Protein AF-A0A7S0NX68-F1 (afdb_monomer)

Radius of gyration: 18.61 Å; Cα contacts (8 Å, |Δi|>4): 159; chains: 1; bounding box: 47×44×41 Å

Organism: NCBI:txid127549

Foldseek 3Di:
DDDDQDDDDQDRADEDDDDDDDDPVVVVVPDGHQQDDDPNDRDDDYDYPDLLVVLLVVLVVCVVVVAQEDEDQQCCPPHVVVSQVVCVVVVDPPRSLLSNAPHVPDDDPCRVDQPPPCVVQHNSRDGHRHHYHHVLVVCVVPDDDPDSDPVRSVD

pLDDT: mean 73.59, std 21.72, range [32.69, 94.5]

InterPro domains:
  IPR006133 DNA-directed DNA polymerase, family B, exonuclease domain [PF03104] (44-153)
  IPR012337 Ribonuclease H-like superfamily [SSF53098] (40-154)
  IPR030559 DNA polymerase zeta catalytic subunit [PTHR45812] (42-154)
  IPR036397 Ribonuclease H superfamily [G3DSA:3.30.420.10] (23-155)

Sequence (155 aa):
AGAPVRRESGVLLRTDDGARPWTAAAARRARGILAPSVGGAELMVEAHGSEEALLRALVGVVHRYDADMLVGWDLRRASIGYLIERANALKMEPPLLRQLGRTPTHEGQNERSRDTWGESVATGIHLTGRVLLNLWRCAKSELKLCSYTLENVAA

Nearest PDB structures (foldseek):
  8v6g-assembly1_A  TM=7.615E-01  e=7.573E-04  Xenopus laevis
  8qj7-assembly1_A  TM=6.669E-01  e=5.210E-04  Homo sapiens
  3k5o-assembly1_A  TM=7.419E-01  e=1.247E-03  Escherichia coli K-12
  8g9f-assembly1_A  TM=7.131E-01  e=1.412E-03  Xenopus laevis
  7r3y-assembly1_A  TM=7.869E-01  e=2.494E-01  Saccharomyces cerevisiae

Solvent-accessible surface area (backbone atoms only — not comparable to full-atom values): 9876 Å² total; per-residue (Å²): 136,82,78,85,75,64,85,67,87,89,48,83,46,56,76,75,90,76,98,68,88,88,47,77,71,63,65,70,69,68,77,77,66,84,52,68,58,67,94,84,42,82,48,85,80,82,45,60,98,40,71,67,56,43,55,51,48,51,36,50,52,47,60,72,70,57,57,57,62,51,75,35,62,50,34,47,79,76,36,64,41,39,54,41,56,49,34,56,74,72,64,47,80,75,49,54,60,35,59,65,18,79,51,63,89,49,88,38,68,56,77,77,43,81,49,72,64,39,46,75,80,53,70,48,66,69,41,47,86,37,46,76,44,45,43,49,59,52,46,60,74,74,48,93,65,99,58,84,47,72,69,67,70,73,107

Mean predicted aligned error: 12.04 Å

Structure (mmCIF, N/CA/C/O backbone):
data_AF-A0A7S0NX68-F1
#
_entry.id   AF-A0A7S0NX68-F1
#
loop_
_atom_site.group_PDB
_atom_site.id
_atom_site.type_symbol
_atom_site.label_atom_id
_atom_site.label_alt_id
_atom_site.label_comp_id
_atom_site.label_asym_id
_atom_site.label_entity_id
_atom_site.label_seq_id
_atom_site.pdbx_PDB_ins_code
_atom_site.Cartn_x
_atom_site.Cartn_y
_atom_site.Cartn_z
_atom_site.occupancy
_atom_site.B_iso_or_equiv
_atom_site.auth_seq_id
_atom_site.auth_comp_id
_atom_site.auth_asym_id
_atom_site.auth_atom_id
_atom_site.pdbx_PDB_model_num
ATOM 1 N N . ALA A 1 1 ? -29.898 -22.267 8.632 1.00 33.00 1 ALA A N 1
ATOM 2 C CA . ALA A 1 1 ? -30.794 -21.349 7.907 1.00 33.00 1 ALA A CA 1
ATOM 3 C C . ALA A 1 1 ? -29.939 -20.601 6.892 1.00 33.00 1 ALA A C 1
ATOM 5 O O . ALA A 1 1 ? -29.015 -19.916 7.307 1.00 33.00 1 ALA A O 1
ATOM 6 N N . GLY A 1 2 ? -30.099 -20.904 5.602 1.00 38.47 2 GLY A N 1
ATOM 7 C CA . GLY A 1 2 ? -29.193 -20.459 4.537 1.00 38.47 2 GLY A CA 1
ATOM 8 C C . GLY A 1 2 ? -29.562 -19.079 4.002 1.00 38.47 2 GLY A C 1
ATOM 9 O O . GLY A 1 2 ? -30.743 -18.809 3.794 1.00 38.47 2 GLY A O 1
ATOM 10 N N . ALA A 1 3 ? -28.553 -18.231 3.796 1.00 36.25 3 ALA A N 1
ATOM 11 C CA . ALA A 1 3 ? -28.694 -16.936 3.142 1.00 36.25 3 ALA A CA 1
ATOM 12 C C . ALA A 1 3 ? -29.136 -17.104 1.670 1.00 36.25 3 ALA A C 1
ATOM 14 O O . ALA A 1 3 ? -28.777 -18.102 1.030 1.00 36.25 3 ALA A O 1
ATOM 15 N N . PRO A 1 4 ? -29.938 -16.173 1.124 1.00 37.59 4 PRO A N 1
ATOM 16 C CA . PRO A 1 4 ? -30.490 -16.295 -0.218 1.00 37.59 4 PRO A CA 1
ATOM 17 C C . PRO A 1 4 ? -29.426 -16.021 -1.291 1.00 37.59 4 PRO A C 1
ATOM 19 O O . PRO A 1 4 ? -28.946 -14.904 -1.440 1.00 37.59 4 PRO A O 1
ATOM 22 N N . VAL A 1 5 ? -29.104 -17.038 -2.092 1.00 45.53 5 VAL A N 1
ATOM 23 C CA . VAL A 1 5 ? -28.313 -16.895 -3.325 1.00 45.53 5 VAL A CA 1
ATOM 24 C C . VAL A 1 5 ? -29.241 -16.376 -4.427 1.00 45.53 5 VAL A C 1
ATOM 26 O O . VAL A 1 5 ? -30.105 -17.115 -4.902 1.00 45.53 5 VAL A O 1
ATOM 29 N N . ARG A 1 6 ? -29.095 -15.111 -4.840 1.00 35.81 6 ARG A N 1
ATOM 30 C CA . ARG A 1 6 ? -29.812 -14.566 -6.007 1.00 35.81 6 ARG A CA 1
ATOM 31 C C . ARG A 1 6 ? -29.018 -14.818 -7.289 1.00 35.81 6 ARG A C 1
ATOM 33 O O . ARG A 1 6 ? -27.818 -14.571 -7.345 1.00 35.81 6 ARG A O 1
ATOM 40 N N . ARG A 1 7 ? -29.707 -15.321 -8.318 1.00 33.41 7 ARG A N 1
ATOM 41 C CA . ARG A 1 7 ? -29.166 -15.558 -9.661 1.00 33.41 7 ARG A CA 1
ATOM 42 C C . ARG A 1 7 ? -29.599 -14.433 -10.590 1.00 33.41 7 ARG A C 1
ATOM 44 O O . ARG A 1 7 ? -30.748 -14.423 -11.013 1.00 33.41 7 ARG A O 1
ATOM 51 N N . GLU A 1 8 ? -28.678 -13.561 -10.969 1.00 32.91 8 GLU A N 1
ATOM 52 C CA . GLU A 1 8 ? -28.840 -12.700 -12.140 1.00 32.91 8 GLU A CA 1
ATOM 53 C C . GLU A 1 8 ? -27.550 -12.816 -12.968 1.00 32.91 8 GLU A C 1
ATOM 55 O O . GLU A 1 8 ? -26.453 -12.604 -12.461 1.00 32.91 8 GLU A O 1
ATOM 60 N N . SER A 1 9 ? -27.667 -13.213 -14.241 1.00 36.22 9 SER A N 1
ATOM 61 C CA . SER A 1 9 ? -26.571 -13.172 -15.235 1.00 36.22 9 SER A CA 1
ATOM 62 C C . SE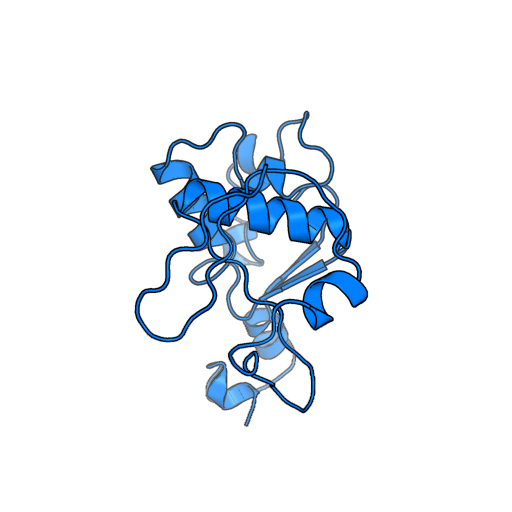R A 1 9 ? -25.335 -14.063 -14.976 1.00 36.22 9 SER A C 1
ATOM 64 O O . SER A 1 9 ? -24.202 -13.610 -15.067 1.00 36.22 9 SER A O 1
ATOM 66 N N . GLY A 1 10 ? -25.519 -15.365 -14.713 1.00 32.69 10 GLY A N 1
ATOM 67 C CA . GLY A 1 10 ? -24.425 -16.350 -14.846 1.00 32.69 10 GLY A CA 1
ATOM 68 C C . GLY A 1 10 ? -23.225 -16.165 -13.903 1.00 32.69 10 GLY A C 1
ATOM 69 O O . GLY A 1 10 ? -22.153 -16.697 -14.163 1.00 32.69 10 GLY A O 1
ATOM 70 N N . VAL A 1 11 ? -23.378 -15.437 -12.799 1.00 35.53 11 VAL A N 1
ATOM 71 C CA . VAL A 1 11 ? -22.339 -15.299 -11.774 1.00 35.53 11 VAL A CA 1
ATOM 72 C C . VAL A 1 11 ? -22.927 -15.738 -10.436 1.00 35.53 11 VAL A C 1
ATOM 74 O O . VAL A 1 11 ? -23.981 -15.258 -10.020 1.00 35.53 11 VAL A O 1
ATOM 77 N N . LEU A 1 12 ? -22.271 -16.692 -9.766 1.00 34.78 12 LEU A N 1
ATOM 78 C CA . LEU A 1 12 ? -22.611 -17.083 -8.397 1.00 34.78 12 LEU A CA 1
ATOM 79 C C . LEU A 1 12 ? -22.071 -16.014 -7.441 1.00 34.78 12 LEU A C 1
ATOM 81 O O . LEU A 1 12 ? -20.938 -16.094 -6.978 1.00 34.78 12 LEU A O 1
ATOM 85 N N . LEU A 1 13 ? -22.883 -14.996 -7.167 1.00 37.56 13 LEU A N 1
ATOM 86 C CA . LEU A 1 13 ? -22.583 -13.972 -6.172 1.00 37.56 13 LEU A CA 1
ATOM 87 C C . LEU A 1 13 ? -22.955 -14.528 -4.794 1.00 37.56 13 LEU A C 1
ATOM 89 O O . LEU A 1 13 ? -24.129 -14.784 -4.514 1.00 37.56 13 LEU A O 1
ATOM 93 N N . ARG A 1 14 ? -21.961 -14.760 -3.933 1.00 40.97 14 ARG A N 1
ATOM 94 C CA . ARG A 1 14 ? -22.211 -15.092 -2.529 1.00 40.97 14 ARG A CA 1
ATOM 95 C C . ARG A 1 14 ? -22.172 -13.804 -1.714 1.00 40.97 14 ARG A C 1
ATOM 97 O O . ARG A 1 14 ? -21.102 -13.260 -1.486 1.00 40.97 14 ARG A O 1
ATOM 104 N N . THR A 1 15 ? -23.344 -13.339 -1.299 1.00 43.53 15 THR A N 1
ATOM 105 C CA . THR A 1 15 ? -23.522 -12.209 -0.384 1.00 43.53 15 THR A CA 1
ATOM 106 C C . THR A 1 15 ? -23.525 -12.734 1.052 1.00 43.53 15 THR A C 1
ATOM 108 O O . THR A 1 15 ? -24.579 -13.149 1.520 1.00 43.53 15 THR A O 1
ATOM 111 N N . ASP A 1 16 ? -22.386 -12.769 1.746 1.00 48.34 16 ASP A N 1
ATOM 112 C CA . ASP A 1 16 ? -22.367 -13.091 3.182 1.00 48.34 16 ASP A CA 1
ATOM 113 C C . ASP A 1 16 ? -21.472 -12.116 3.962 1.00 48.34 16 ASP A C 1
ATOM 115 O O . ASP A 1 16 ? -20.265 -12.043 3.741 1.00 48.34 16 ASP A O 1
ATOM 119 N N . ASP A 1 17 ? -22.075 -11.439 4.941 1.00 42.81 17 ASP A N 1
ATOM 120 C CA . ASP A 1 17 ? -21.394 -10.848 6.091 1.00 42.81 17 ASP A CA 1
ATOM 121 C C . ASP A 1 17 ? -20.957 -11.973 7.055 1.00 42.81 17 ASP A C 1
ATOM 123 O O . ASP A 1 17 ? -21.788 -12.744 7.539 1.00 42.81 17 ASP A O 1
ATOM 127 N N . GLY A 1 18 ? -19.661 -12.064 7.384 1.00 36.00 18 GLY A N 1
ATOM 128 C CA . GLY A 1 18 ? -19.195 -12.767 8.591 1.00 36.00 18 GLY A CA 1
ATOM 129 C C . GLY A 1 18 ? -18.246 -13.966 8.413 1.00 36.00 18 GLY A C 1
ATOM 130 O O . GLY A 1 18 ? -18.651 -15.105 8.191 1.00 36.00 18 GLY A O 1
ATOM 131 N N . ALA A 1 19 ? -16.961 -13.703 8.672 1.00 37.00 19 ALA A N 1
ATOM 132 C CA . ALA A 1 19 ? -16.064 -14.477 9.544 1.00 37.00 19 ALA A CA 1
ATOM 133 C C . ALA A 1 19 ? -16.099 -16.028 9.510 1.00 37.00 19 ALA A C 1
ATOM 135 O O . ALA A 1 19 ? -16.148 -16.671 10.561 1.00 37.00 19 ALA A O 1
ATOM 136 N N . ARG A 1 20 ? -15.967 -16.671 8.340 1.00 40.16 20 ARG A N 1
ATOM 137 C CA . ARG A 1 20 ? -15.533 -18.085 8.272 1.00 40.16 20 ARG A CA 1
ATOM 138 C C . ARG A 1 20 ? -14.219 -18.229 7.504 1.00 40.16 20 ARG A C 1
ATOM 140 O O . ARG A 1 20 ? -14.084 -17.640 6.432 1.00 40.16 20 ARG A O 1
ATOM 147 N N . PRO A 1 21 ? -13.253 -19.032 7.991 1.00 37.47 21 PRO A N 1
ATOM 148 C CA . PRO A 1 21 ? -12.055 -19.323 7.224 1.00 37.47 21 PRO A CA 1
ATOM 149 C C . PRO A 1 21 ? -12.426 -20.129 5.975 1.00 37.47 21 PRO A C 1
ATOM 151 O O . PRO A 1 21 ? -13.053 -21.187 6.034 1.00 37.47 21 PRO A O 1
ATOM 154 N N . TRP A 1 22 ? -12.019 -19.602 4.827 1.00 50.00 22 TRP A N 1
ATOM 155 C CA . TRP A 1 22 ? -12.100 -20.250 3.530 1.00 50.00 22 TRP A CA 1
ATOM 156 C C . TRP A 1 22 ? -11.268 -21.532 3.558 1.00 50.00 22 TRP A C 1
ATOM 158 O O . TRP A 1 22 ? -10.041 -21.479 3.581 1.00 50.00 22 TRP A O 1
ATOM 168 N N . THR A 1 23 ? -11.936 -22.679 3.600 1.00 43.97 23 THR A N 1
ATOM 169 C CA . THR A 1 23 ? -11.322 -23.980 3.342 1.00 43.97 23 THR A CA 1
ATOM 170 C C . THR A 1 23 ? -11.523 -24.311 1.868 1.00 43.97 23 THR A C 1
ATOM 172 O O . THR A 1 23 ? -12.621 -24.135 1.337 1.00 43.97 23 THR A O 1
ATOM 175 N N . ALA A 1 24 ? -10.490 -24.836 1.202 1.00 39.41 24 ALA A N 1
ATOM 176 C CA . ALA A 1 24 ? -10.551 -25.276 -0.199 1.00 39.41 24 ALA A CA 1
ATOM 177 C C . ALA A 1 24 ? -11.722 -26.250 -0.479 1.00 39.41 24 ALA A C 1
ATOM 179 O O . ALA A 1 24 ? -12.235 -26.341 -1.592 1.00 39.41 24 ALA A O 1
ATOM 180 N N . ALA A 1 25 ? -12.201 -26.950 0.555 1.00 39.41 25 ALA A N 1
ATOM 181 C CA . ALA A 1 25 ? -13.368 -27.825 0.498 1.00 39.41 25 ALA A CA 1
ATOM 182 C C . ALA A 1 25 ? -14.711 -27.084 0.317 1.00 39.41 25 ALA A C 1
ATOM 184 O O . ALA A 1 25 ? -15.613 -27.622 -0.323 1.00 39.41 25 ALA A O 1
ATOM 185 N N . ALA A 1 26 ? -14.860 -25.862 0.844 1.00 42.38 26 ALA A N 1
ATOM 186 C CA . ALA A 1 26 ? -16.082 -25.069 0.690 1.00 42.38 26 ALA A CA 1
ATOM 187 C C . ALA A 1 26 ? -16.227 -24.510 -0.737 1.00 42.38 26 ALA A C 1
ATOM 189 O O . ALA A 1 26 ? -17.334 -24.488 -1.273 1.00 42.38 26 ALA A O 1
ATOM 190 N N . ALA A 1 27 ? -15.106 -24.147 -1.373 1.00 43.59 27 ALA A N 1
ATOM 191 C CA . ALA A 1 27 ? -15.061 -23.691 -2.764 1.00 43.59 27 ALA A CA 1
ATOM 192 C C . ALA A 1 27 ? -15.505 -24.789 -3.750 1.00 43.59 27 ALA A C 1
ATOM 194 O O . ALA A 1 27 ? -16.290 -24.534 -4.658 1.00 43.59 27 ALA A O 1
ATOM 195 N N . ARG A 1 28 ? -15.121 -26.051 -3.500 1.00 43.12 28 ARG A N 1
ATOM 196 C CA . ARG A 1 28 ? -15.487 -27.206 -4.348 1.00 43.12 28 ARG A CA 1
ATOM 197 C C . ARG A 1 28 ? -16.990 -27.504 -4.422 1.00 43.12 28 ARG A C 1
ATOM 199 O O . ARG A 1 28 ? -17.423 -28.205 -5.338 1.00 43.12 28 ARG A O 1
ATOM 206 N N . ARG A 1 29 ? -17.790 -27.033 -3.457 1.00 39.16 29 ARG A N 1
ATOM 207 C CA . ARG A 1 29 ? -19.219 -27.386 -3.344 1.00 39.16 29 ARG A CA 1
ATOM 208 C C . ARG A 1 29 ? -20.153 -26.399 -4.048 1.00 39.16 29 ARG A C 1
ATOM 210 O O . ARG A 1 29 ? -21.291 -26.760 -4.333 1.00 39.16 29 ARG A O 1
ATOM 217 N N . ALA A 1 30 ? -19.675 -25.205 -4.392 1.00 42.62 30 ALA A N 1
ATOM 218 C CA . ALA A 1 30 ? -20.424 -24.217 -5.164 1.00 42.62 30 ALA A CA 1
ATOM 219 C C . ALA A 1 30 ? -20.222 -24.449 -6.674 1.00 42.62 30 ALA A C 1
ATOM 221 O O . ALA A 1 30 ? -19.667 -23.620 -7.386 1.00 42.62 30 ALA A O 1
ATOM 222 N N . ARG A 1 31 ? -20.626 -25.623 -7.177 1.00 37.31 31 ARG A N 1
ATOM 223 C CA . ARG A 1 31 ? -20.594 -25.892 -8.620 1.00 37.31 31 ARG A CA 1
ATOM 224 C C . ARG A 1 31 ? -21.651 -25.058 -9.331 1.00 37.31 31 ARG A C 1
ATOM 226 O O . ARG A 1 31 ? -22.841 -25.203 -9.060 1.00 37.31 31 ARG A O 1
ATOM 233 N N . GLY A 1 32 ? -21.202 -24.279 -10.306 1.00 33.59 32 GLY A N 1
ATOM 234 C CA . GLY A 1 32 ? -22.076 -23.706 -11.320 1.00 33.59 32 GLY A CA 1
ATOM 235 C C . GLY A 1 32 ? -21.544 -22.442 -11.973 1.00 33.59 32 GLY A C 1
ATOM 236 O O . GLY A 1 32 ? -22.322 -21.508 -12.089 1.00 33.59 32 GLY A O 1
ATOM 237 N N . ILE A 1 33 ? -20.252 -22.413 -12.320 1.00 38.97 33 ILE A N 1
ATOM 238 C CA . ILE A 1 33 ? -19.581 -21.706 -13.433 1.00 38.97 33 ILE A CA 1
ATOM 239 C C . ILE A 1 33 ? -18.093 -21.666 -13.072 1.00 38.97 33 ILE A C 1
ATOM 241 O O . ILE A 1 33 ? -17.751 -21.429 -11.915 1.00 38.97 33 ILE A O 1
ATOM 245 N N . LEU A 1 34 ? -17.226 -22.024 -14.025 1.00 41.16 34 LEU A N 1
ATOM 246 C CA . LEU A 1 34 ? -15.777 -21.968 -13.844 1.00 41.16 34 LEU A CA 1
ATOM 247 C C . LEU A 1 34 ? -15.418 -20.585 -13.305 1.00 41.16 34 LEU A C 1
ATOM 249 O O . LEU A 1 34 ? -15.722 -19.579 -13.946 1.00 41.16 34 LEU A O 1
ATOM 253 N N . ALA A 1 35 ? -14.775 -20.536 -12.141 1.00 50.06 35 ALA A N 1
ATOM 254 C CA . ALA A 1 35 ? -14.071 -19.327 -11.777 1.00 50.06 35 ALA A CA 1
ATOM 255 C C . ALA A 1 35 ? -13.088 -18.999 -12.912 1.00 50.06 35 ALA A C 1
ATOM 257 O O . ALA A 1 35 ? -12.476 -19.929 -13.453 1.00 50.06 35 ALA A O 1
ATOM 258 N N . PRO A 1 36 ? -12.946 -17.725 -13.313 1.00 49.62 36 PRO A N 1
ATOM 259 C CA . PRO A 1 36 ? -11.950 -17.365 -14.309 1.00 49.62 36 PRO A CA 1
ATOM 260 C C . PRO A 1 36 ? -10.596 -17.913 -13.846 1.00 49.62 36 PRO A C 1
ATOM 262 O O . PRO A 1 36 ? -10.223 -17.737 -12.693 1.00 49.62 36 PRO A O 1
ATOM 265 N N . SER A 1 37 ? -9.892 -18.653 -14.698 1.00 49.94 37 SER A N 1
ATOM 266 C CA . SER A 1 37 ? -8.564 -19.171 -14.377 1.00 49.94 37 SER A CA 1
ATOM 267 C C . SER A 1 37 ? -7.525 -18.363 -15.135 1.00 49.94 37 SER A C 1
ATOM 269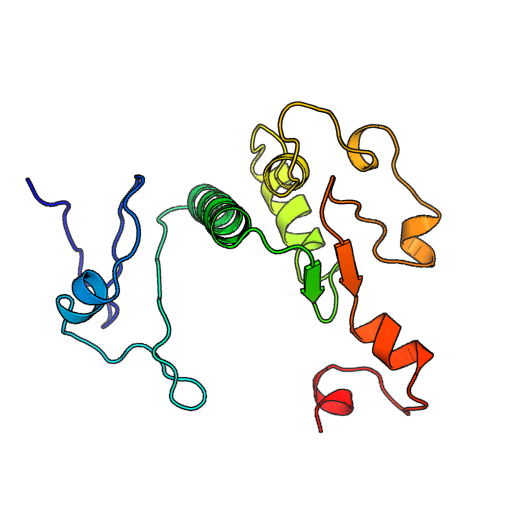 O O . SER A 1 37 ? -7.544 -18.348 -16.366 1.00 49.94 37 SER A O 1
ATOM 271 N N . VAL A 1 38 ? -6.605 -17.715 -14.426 1.00 54.41 38 VAL A N 1
ATOM 272 C CA . VAL A 1 38 ? -5.423 -17.086 -15.032 1.00 54.41 38 VAL A CA 1
ATOM 273 C C . VAL A 1 38 ? -4.251 -18.035 -14.805 1.00 54.41 38 VAL A C 1
ATOM 275 O O . VAL A 1 38 ? -3.947 -18.378 -13.666 1.00 54.41 38 VAL A O 1
ATOM 278 N N . GLY A 1 39 ? -3.635 -18.531 -15.882 1.00 54.72 39 GLY A N 1
ATOM 279 C CA . GLY A 1 39 ? -2.448 -19.393 -15.792 1.00 54.72 39 GLY A CA 1
ATOM 280 C C . GLY A 1 39 ? -2.646 -20.733 -15.062 1.00 54.72 39 GLY A C 1
ATOM 281 O O . GLY A 1 39 ? -1.684 -21.272 -14.529 1.00 54.72 39 GLY A O 1
ATOM 282 N N . GLY A 1 40 ? -3.872 -21.269 -15.006 1.00 56.72 40 GLY A N 1
ATOM 283 C CA . GLY A 1 40 ? -4.171 -22.554 -14.351 1.00 56.72 40 GLY A CA 1
ATOM 284 C C . GLY A 1 40 ? -4.496 -22.477 -12.853 1.00 56.72 40 GLY A C 1
ATOM 285 O O . GLY A 1 40 ? -4.779 -23.508 -12.247 1.00 56.72 40 GLY A O 1
ATOM 286 N N . ALA A 1 41 ? -4.515 -21.281 -12.258 1.00 56.75 41 ALA A N 1
ATOM 287 C CA . ALA A 1 41 ? -5.004 -21.081 -10.895 1.00 56.75 41 ALA A CA 1
ATOM 288 C C . ALA A 1 41 ? -6.527 -20.857 -10.883 1.00 56.75 41 ALA A C 1
ATOM 290 O O . ALA A 1 41 ? -7.035 -20.019 -11.630 1.00 56.75 41 ALA A O 1
ATOM 291 N N . GLU A 1 42 ? -7.257 -21.578 -10.026 1.00 65.75 42 GLU A N 1
ATOM 292 C CA . GLU A 1 42 ? -8.659 -21.262 -9.719 1.00 65.75 42 GLU A CA 1
ATOM 293 C C . GLU A 1 42 ? -8.716 -19.909 -8.992 1.00 65.75 42 GLU A C 1
ATOM 295 O O . GLU A 1 42 ? -8.163 -19.768 -7.899 1.00 65.75 42 GLU A O 1
ATOM 300 N N . LEU A 1 43 ? -9.370 -18.903 -9.584 1.00 71.06 43 LEU A N 1
ATOM 301 C CA . LEU A 1 43 ? -9.592 -17.629 -8.901 1.00 71.06 43 LEU A CA 1
ATOM 302 C C . LEU A 1 43 ? -10.768 -17.735 -7.931 1.00 71.06 43 LEU A C 1
ATOM 304 O O . LEU A 1 43 ? -11.768 -18.402 -8.180 1.00 71.06 43 LEU A O 1
ATOM 308 N N . MET A 1 44 ? -10.674 -17.029 -6.814 1.00 69.81 44 MET A N 1
ATOM 309 C CA . MET A 1 44 ? -11.793 -16.872 -5.895 1.00 69.81 44 MET A CA 1
ATOM 310 C C . MET A 1 44 ? -12.449 -15.521 -6.153 1.00 69.81 44 MET A C 1
ATOM 312 O O . MET A 1 44 ? -11.771 -14.497 -6.148 1.00 69.81 44 MET A O 1
ATOM 316 N N . VAL A 1 45 ? -13.761 -15.529 -6.386 1.00 81.50 45 VAL A N 1
ATOM 317 C CA . VAL A 1 45 ? -14.551 -14.317 -6.621 1.00 81.50 45 VAL A CA 1
ATOM 318 C C . VAL A 1 45 ? -15.533 -14.147 -5.468 1.00 81.50 45 VAL A C 1
ATOM 320 O O . VAL A 1 45 ? -16.340 -15.036 -5.197 1.00 81.50 45 VAL A O 1
ATOM 323 N N . GLU A 1 46 ? -15.453 -13.004 -4.794 1.00 80.69 46 GLU A N 1
ATOM 324 C CA . GLU A 1 46 ? -16.368 -12.588 -3.732 1.00 80.69 46 GLU A CA 1
ATOM 325 C C . GLU A 1 46 ? -17.076 -11.304 -4.168 1.00 80.69 46 GLU A C 1
ATOM 327 O O . GLU A 1 46 ? -16.461 -10.420 -4.767 1.00 80.69 46 GLU A O 1
ATOM 332 N N . ALA A 1 47 ? -18.381 -11.223 -3.917 1.00 86.75 47 ALA A N 1
ATOM 333 C CA . ALA A 1 47 ? -19.203 -10.097 -4.329 1.00 86.75 47 ALA A CA 1
ATOM 334 C C . ALA A 1 47 ? -19.861 -9.449 -3.117 1.00 86.75 47 ALA A C 1
ATOM 336 O O . ALA A 1 47 ? -20.442 -10.129 -2.273 1.00 86.75 47 ALA A O 1
ATOM 337 N N . HIS A 1 48 ? -19.816 -8.121 -3.074 1.00 87.69 48 HIS A N 1
ATOM 338 C CA . HIS A 1 48 ? -20.334 -7.330 -1.966 1.00 87.69 48 HIS A CA 1
ATOM 339 C C . HIS A 1 48 ? -21.403 -6.357 -2.462 1.00 87.69 48 HIS A C 1
ATOM 341 O O . HIS A 1 48 ? -21.301 -5.816 -3.561 1.00 87.69 48 HIS A O 1
ATOM 347 N N . GLY A 1 49 ? -22.434 -6.134 -1.644 1.00 86.75 49 GLY A N 1
ATOM 348 C CA . GLY A 1 49 ? -23.561 -5.259 -1.987 1.00 86.75 49 GLY A CA 1
ATOM 349 C C . GLY A 1 49 ? -23.267 -3.759 -1.875 1.00 86.75 49 GLY A C 1
ATOM 350 O O . GLY A 1 49 ? -24.100 -2.951 -2.274 1.00 86.75 49 GLY A O 1
ATOM 351 N N . SER A 1 50 ? -22.109 -3.372 -1.332 1.00 92.62 50 SER A N 1
ATOM 352 C CA . SER A 1 50 ? -21.686 -1.976 -1.204 1.00 92.62 50 SER A CA 1
ATOM 353 C C . SER A 1 50 ? -20.171 -1.830 -1.354 1.00 92.62 50 SER A C 1
ATOM 355 O O . SER A 1 50 ? -19.408 -2.758 -1.070 1.00 92.62 50 SER A O 1
ATOM 357 N N . GLU A 1 51 ? -19.731 -0.642 -1.778 1.00 94.12 51 GLU A N 1
ATOM 358 C CA . GLU A 1 51 ? -18.306 -0.294 -1.875 1.00 94.12 51 GLU A CA 1
ATOM 359 C C . GLU A 1 51 ? -17.630 -0.344 -0.495 1.00 94.12 51 GLU A C 1
ATOM 361 O O . GLU A 1 51 ? -16.520 -0.850 -0.366 1.00 94.12 51 GLU A O 1
ATOM 366 N N . GLU A 1 52 ? -18.325 0.077 0.566 1.00 93.25 52 GLU A N 1
ATOM 367 C CA . GLU A 1 52 ? -17.812 -0.026 1.935 1.00 93.25 52 GLU A CA 1
ATOM 368 C C . GLU A 1 52 ? -17.548 -1.483 2.345 1.00 93.25 52 GLU A C 1
ATOM 370 O O . GLU A 1 52 ? -16.479 -1.789 2.878 1.00 93.25 52 GLU A O 1
ATOM 375 N N . ALA A 1 53 ? -18.490 -2.395 2.077 1.00 89.38 53 ALA A N 1
ATOM 376 C CA . ALA A 1 53 ? -18.321 -3.813 2.387 1.00 89.38 53 ALA A CA 1
ATOM 377 C C . ALA A 1 53 ? -17.150 -4.421 1.598 1.00 89.38 53 ALA A C 1
ATOM 379 O O . ALA A 1 53 ? -16.357 -5.170 2.166 1.00 89.38 53 ALA A O 1
ATOM 380 N N . LEU A 1 54 ? -16.985 -4.029 0.330 1.00 92.69 54 LEU A N 1
ATOM 381 C CA . LEU A 1 54 ? -15.844 -4.425 -0.497 1.00 92.69 54 LEU A CA 1
ATOM 382 C C . LEU A 1 54 ? -14.508 -3.934 0.085 1.00 92.69 54 LEU A C 1
ATOM 384 O O . LEU A 1 54 ? -13.550 -4.700 0.177 1.00 92.69 54 LEU A O 1
ATOM 388 N N . LEU A 1 55 ? -14.430 -2.671 0.511 1.00 94.19 55 LEU A N 1
ATOM 389 C CA . LEU A 1 55 ? -13.216 -2.102 1.104 1.00 94.19 55 LEU A CA 1
ATOM 390 C C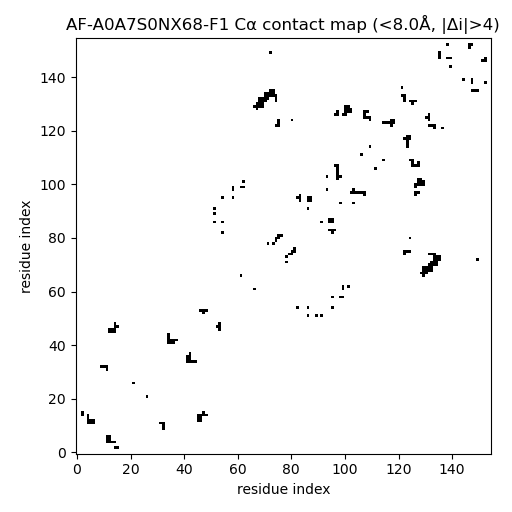 . LEU A 1 55 ? -12.869 -2.765 2.447 1.00 94.19 55 LEU A C 1
ATOM 392 O O . LEU A 1 55 ? -11.698 -3.035 2.719 1.00 94.19 55 LEU A O 1
ATOM 396 N N . ARG A 1 56 ? -13.872 -3.097 3.270 1.00 92.94 56 ARG A N 1
ATOM 397 C CA . ARG A 1 56 ? -13.674 -3.872 4.508 1.00 92.94 56 ARG A CA 1
ATOM 398 C C . ARG A 1 56 ? -13.226 -5.308 4.217 1.00 92.94 56 ARG A C 1
ATOM 400 O O . ARG A 1 56 ? -12.365 -5.830 4.925 1.00 92.94 56 ARG A O 1
ATOM 407 N N . ALA A 1 57 ? -13.749 -5.936 3.166 1.00 90.19 57 ALA A N 1
ATOM 408 C CA . ALA A 1 57 ? -13.308 -7.261 2.738 1.00 90.19 57 ALA A CA 1
ATOM 409 C C . ALA A 1 57 ? -11.849 -7.250 2.260 1.00 90.19 57 ALA A C 1
ATOM 411 O O . ALA A 1 57 ? -11.070 -8.115 2.664 1.00 90.19 57 ALA A O 1
ATOM 412 N N . LEU A 1 58 ? -11.437 -6.226 1.503 1.00 92.44 58 LEU A N 1
ATOM 413 C CA . LEU A 1 58 ? -10.038 -6.023 1.113 1.00 92.44 58 LEU A CA 1
ATOM 414 C C . LEU A 1 58 ? -9.112 -5.947 2.337 1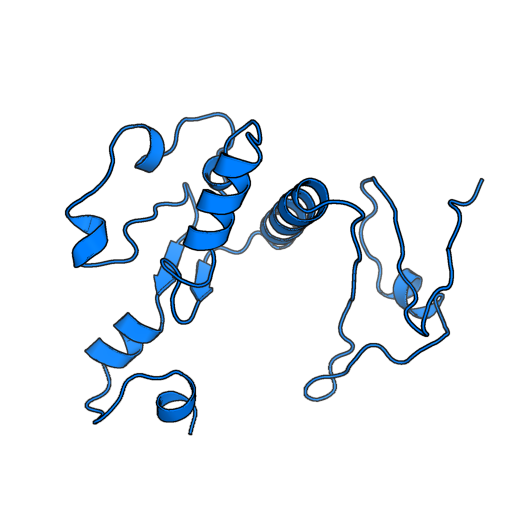.00 92.44 58 LEU A C 1
ATOM 416 O O . LEU A 1 58 ? -8.088 -6.631 2.378 1.00 92.44 58 LEU A O 1
ATOM 420 N N . VAL A 1 59 ? -9.483 -5.158 3.350 1.00 92.81 59 VAL A N 1
ATOM 421 C CA . VAL A 1 59 ? -8.760 -5.098 4.633 1.00 92.81 59 VAL A CA 1
ATOM 422 C C . VAL A 1 59 ? -8.664 -6.488 5.267 1.00 92.81 59 VAL A C 1
ATOM 424 O O . VAL A 1 59 ? -7.586 -6.902 5.698 1.00 92.81 59 VAL A O 1
ATOM 427 N N . GLY A 1 60 ? -9.772 -7.233 5.281 1.00 90.94 60 GLY A N 1
ATOM 428 C CA . GLY A 1 60 ? -9.818 -8.603 5.786 1.00 90.94 60 GLY A CA 1
ATOM 429 C C . GLY A 1 60 ? -8.844 -9.536 5.065 1.00 90.94 60 GLY A C 1
ATOM 430 O O . GLY A 1 60 ? -8.152 -10.314 5.718 1.00 90.94 60 GLY A O 1
ATOM 431 N N . VAL A 1 61 ? -8.728 -9.428 3.741 1.00 89.69 61 VAL A N 1
ATOM 432 C CA . VAL A 1 61 ? -7.771 -10.206 2.941 1.00 89.69 61 VAL A CA 1
ATOM 433 C C . VAL A 1 61 ? -6.330 -9.856 3.315 1.00 89.69 61 VAL A C 1
ATOM 435 O O . VAL A 1 61 ? -5.542 -10.762 3.589 1.00 89.69 61 VAL A O 1
ATOM 438 N N . VAL A 1 62 ? -5.988 -8.566 3.385 1.00 91.94 62 VAL A N 1
ATOM 439 C CA . VAL A 1 62 ? -4.625 -8.112 3.717 1.00 91.94 62 VAL A CA 1
ATOM 440 C C . VAL A 1 62 ? -4.189 -8.600 5.099 1.00 91.94 62 VAL A C 1
ATOM 442 O O . VAL A 1 62 ? -3.073 -9.096 5.246 1.00 91.94 62 VAL A O 1
ATOM 445 N N . HIS A 1 63 ? -5.066 -8.519 6.103 1.00 90.00 63 HIS A N 1
ATOM 446 C CA . HIS A 1 63 ? -4.767 -9.010 7.454 1.00 90.00 63 HIS A CA 1
ATOM 447 C C . HIS A 1 63 ? -4.674 -10.519 7.532 1.00 90.00 63 HIS A C 1
ATOM 449 O O . HIS A 1 63 ? -3.832 -11.052 8.246 1.00 90.00 63 HIS A O 1
ATOM 455 N N . ARG A 1 64 ? -5.527 -11.217 6.789 1.00 87.62 64 ARG A N 1
ATOM 456 C CA . ARG A 1 64 ? -5.566 -12.673 6.807 1.00 87.62 64 ARG A CA 1
ATOM 457 C C . ARG A 1 64 ? -4.287 -13.308 6.277 1.00 87.62 64 ARG A C 1
ATOM 459 O O . ARG A 1 64 ? -3.861 -14.322 6.818 1.00 87.62 64 ARG A O 1
ATOM 466 N N . TYR A 1 65 ? -3.721 -12.742 5.215 1.00 88.62 65 TYR A N 1
ATOM 467 C CA . TYR A 1 65 ? -2.444 -13.191 4.656 1.00 88.62 65 TYR A CA 1
ATOM 468 C C . TYR A 1 65 ? -1.235 -12.510 5.302 1.00 88.62 65 TYR A C 1
ATOM 470 O O . TYR A 1 65 ? -0.107 -12.873 4.995 1.00 88.62 65 TYR A O 1
ATOM 478 N N . ASP A 1 66 ? -1.481 -11.521 6.161 1.00 91.56 66 ASP A N 1
ATOM 479 C CA . ASP A 1 66 ? -0.489 -10.654 6.787 1.00 91.56 66 ASP A CA 1
ATOM 480 C C . ASP A 1 66 ? 0.620 -10.168 5.836 1.00 91.56 66 ASP A C 1
ATOM 482 O O . ASP A 1 66 ? 1.807 -10.245 6.137 1.00 91.56 66 ASP A O 1
ATOM 486 N N . ALA A 1 67 ? 0.232 -9.636 4.676 1.00 91.00 67 ALA A N 1
ATOM 487 C CA . ALA A 1 67 ? 1.187 -9.208 3.655 1.00 91.00 67 ALA A CA 1
ATOM 488 C C . ALA A 1 67 ? 2.160 -8.129 4.179 1.00 91.00 67 ALA A C 1
ATOM 490 O O . ALA A 1 67 ? 1.745 -7.005 4.480 1.00 91.00 67 ALA A O 1
ATOM 491 N N . ASP A 1 68 ? 3.458 -8.438 4.253 1.00 91.75 68 ASP A N 1
ATOM 492 C CA . ASP A 1 68 ? 4.486 -7.473 4.679 1.00 91.75 68 ASP A CA 1
ATOM 493 C C . ASP A 1 68 ? 4.639 -6.310 3.688 1.00 91.75 68 ASP A C 1
ATOM 495 O O . ASP A 1 68 ? 4.917 -5.172 4.079 1.00 91.75 68 ASP A O 1
ATOM 499 N N . MET A 1 69 ? 4.433 -6.589 2.399 1.00 91.69 69 MET A N 1
ATOM 500 C CA . MET A 1 69 ? 4.569 -5.629 1.308 1.00 91.69 69 MET A CA 1
ATOM 501 C C . MET A 1 69 ? 3.290 -5.566 0.475 1.00 91.69 69 MET A C 1
ATOM 503 O O . MET A 1 69 ? 2.772 -6.599 0.052 1.00 91.69 69 MET A O 1
ATOM 507 N N . LEU A 1 70 ? 2.820 -4.354 0.170 1.00 91.06 70 LEU A N 1
ATOM 508 C CA . LEU A 1 70 ? 1.831 -4.134 -0.885 1.00 91.06 70 LEU A CA 1
ATOM 509 C C . LEU A 1 70 ? 2.519 -3.468 -2.071 1.00 91.06 70 LEU A C 1
ATOM 511 O O . LEU A 1 70 ? 3.129 -2.401 -1.952 1.00 91.06 70 LEU A O 1
ATOM 515 N N . VAL A 1 71 ? 2.402 -4.115 -3.222 1.00 92.81 71 VAL A N 1
ATOM 516 C CA . VAL A 1 71 ? 3.035 -3.691 -4.467 1.00 92.81 71 VAL A CA 1
ATOM 517 C C . VAL A 1 71 ? 1.946 -3.311 -5.456 1.00 92.81 71 VAL A C 1
ATOM 519 O O . VAL A 1 71 ? 0.927 -3.990 -5.565 1.00 92.81 71 VAL A O 1
ATOM 522 N N . GLY A 1 72 ? 2.156 -2.225 -6.188 1.00 91.69 72 GLY A N 1
ATOM 523 C CA . GLY A 1 72 ? 1.259 -1.814 -7.259 1.00 91.69 72 GLY A CA 1
ATOM 524 C C . GLY A 1 72 ? 2.013 -1.052 -8.332 1.00 91.69 72 GLY A C 1
ATOM 525 O O . GLY A 1 72 ? 3.038 -0.434 -8.042 1.00 91.69 72 GLY A O 1
ATOM 526 N N . TRP A 1 73 ? 1.493 -1.085 -9.563 1.00 92.31 73 TRP A N 1
ATOM 527 C CA . TRP A 1 73 ? 2.085 -0.342 -10.674 1.00 92.31 73 TRP A CA 1
ATOM 528 C C . TRP A 1 73 ? 2.173 1.146 -10.347 1.00 92.31 73 TRP A C 1
ATOM 530 O O . TRP A 1 73 ? 3.275 1.659 -10.205 1.00 92.31 73 TRP A O 1
ATOM 540 N N . ASP A 1 74 ? 1.025 1.792 -10.112 1.00 90.19 74 ASP A N 1
ATOM 541 C CA . ASP A 1 74 ? 0.925 3.140 -9.551 1.00 90.19 74 ASP A CA 1
ATOM 542 C C . ASP A 1 74 ? 0.057 3.136 -8.287 1.00 90.19 74 ASP A C 1
ATOM 544 O O . ASP A 1 74 ? -1.174 3.207 -8.337 1.00 90.19 74 ASP A O 1
ATOM 548 N N . LEU A 1 75 ? 0.724 3.067 -7.132 1.00 87.69 75 LEU A N 1
ATOM 549 C CA . LEU A 1 75 ? 0.064 3.020 -5.828 1.00 87.69 75 LEU A CA 1
ATOM 550 C C . LEU A 1 75 ? -0.732 4.286 -5.488 1.00 87.69 75 LEU A C 1
ATOM 552 O O . LEU A 1 75 ? -1.705 4.189 -4.744 1.00 87.69 75 LEU A O 1
ATOM 556 N N . ARG A 1 76 ? -0.339 5.460 -6.000 1.00 82.75 76 ARG A N 1
ATOM 557 C CA . ARG A 1 76 ? -0.945 6.733 -5.588 1.00 82.75 76 ARG A CA 1
ATOM 558 C C . ARG A 1 76 ? -2.206 7.035 -6.391 1.00 82.75 76 ARG A C 1
ATOM 560 O O . ARG A 1 76 ? -3.249 7.268 -5.800 1.00 82.75 76 ARG A O 1
ATOM 567 N N . ARG A 1 77 ? -2.118 7.044 -7.726 1.00 81.44 77 ARG A N 1
ATOM 568 C CA . ARG A 1 77 ? -3.224 7.529 -8.575 1.00 81.44 77 ARG A CA 1
ATOM 569 C C . ARG A 1 77 ? -4.273 6.471 -8.907 1.00 81.44 77 ARG A C 1
ATOM 571 O O . ARG A 1 77 ? -5.431 6.828 -9.075 1.00 81.44 77 ARG A O 1
ATOM 578 N N . ALA A 1 78 ? -3.881 5.203 -9.033 1.00 82.06 78 ALA A N 1
ATOM 579 C CA . ALA A 1 78 ? -4.733 4.168 -9.633 1.00 82.06 78 ALA A CA 1
ATOM 580 C C . ALA A 1 78 ? -4.902 2.908 -8.764 1.00 82.06 78 ALA A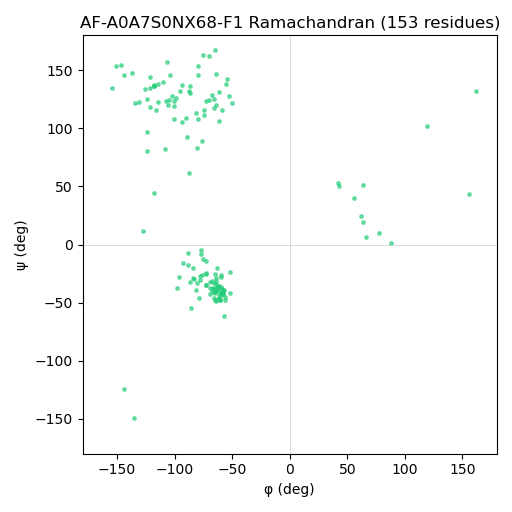 C 1
ATOM 582 O O . ALA A 1 78 ? -5.383 1.886 -9.243 1.00 82.06 78 ALA A O 1
ATOM 583 N N . SER A 1 79 ? -4.482 2.945 -7.496 1.00 89.75 79 SER A N 1
ATOM 584 C CA . SER A 1 79 ? -4.517 1.780 -6.602 1.00 89.75 79 SER A CA 1
ATOM 585 C C . SER A 1 79 ? -4.845 2.206 -5.162 1.00 89.75 79 SER A C 1
ATOM 587 O O . SER A 1 79 ? -5.872 2.842 -4.948 1.00 89.75 79 SER A O 1
ATOM 589 N N . ILE A 1 80 ? -4.012 1.884 -4.167 1.00 89.94 80 ILE A N 1
ATOM 590 C CA . ILE A 1 80 ? -4.272 2.153 -2.741 1.00 89.94 80 ILE A CA 1
ATOM 591 C C . ILE A 1 80 ? -4.651 3.616 -2.466 1.00 89.94 80 ILE A C 1
ATOM 593 O O . ILE A 1 80 ? -5.583 3.858 -1.706 1.00 89.94 80 ILE A O 1
ATOM 597 N N . GLY A 1 81 ? -3.987 4.588 -3.097 1.00 89.25 81 GLY A N 1
ATOM 598 C CA . GLY A 1 81 ? -4.318 6.007 -2.933 1.00 89.25 81 GLY A CA 1
ATOM 599 C C . GLY A 1 81 ? -5.741 6.343 -3.383 1.00 89.25 81 GLY A C 1
ATOM 600 O O . GLY A 1 81 ? -6.469 6.997 -2.641 1.00 89.25 81 GLY A O 1
ATOM 601 N N . TYR A 1 82 ? -6.186 5.788 -4.515 1.00 91.31 82 TYR A N 1
ATOM 602 C CA . TYR A 1 82 ? -7.577 5.907 -4.955 1.00 91.31 82 TYR A CA 1
ATOM 603 C C . TYR A 1 82 ? -8.533 5.294 -3.925 1.00 91.31 82 TYR A C 1
ATOM 605 O O . TYR A 1 82 ? -9.488 5.944 -3.513 1.00 91.31 82 TYR A O 1
ATOM 613 N N . LEU A 1 83 ? -8.253 4.079 -3.440 1.00 93.19 83 LEU A N 1
ATOM 614 C CA . LEU A 1 83 ? -9.105 3.413 -2.445 1.00 93.19 83 LEU A CA 1
ATOM 615 C C . LEU A 1 83 ? -9.222 4.218 -1.142 1.00 93.19 83 LEU A C 1
ATOM 617 O O . LEU A 1 83 ? -10.299 4.275 -0.553 1.00 93.19 83 LEU A O 1
ATOM 621 N N . ILE A 1 84 ? -8.144 4.878 -0.711 1.00 91.06 84 ILE A N 1
ATOM 622 C CA . ILE A 1 84 ? -8.153 5.775 0.452 1.00 91.06 84 ILE A CA 1
ATOM 623 C C . ILE A 1 84 ? -9.050 6.990 0.192 1.00 91.06 84 ILE A C 1
ATOM 625 O O . ILE A 1 84 ? -9.890 7.319 1.029 1.00 91.06 84 ILE A O 1
ATOM 629 N N . GLU A 1 85 ? -8.911 7.646 -0.962 1.00 90.75 85 GLU A N 1
ATOM 630 C CA . GLU A 1 85 ? -9.762 8.781 -1.340 1.00 90.75 85 GLU A CA 1
ATOM 631 C C . GLU A 1 85 ? -11.244 8.385 -1.400 1.00 90.75 85 GLU A C 1
ATOM 633 O O . GLU A 1 85 ? -12.103 9.121 -0.908 1.00 90.75 85 GLU A O 1
ATOM 638 N N . ARG A 1 86 ? -11.549 7.195 -1.933 1.00 94.06 86 ARG A N 1
ATOM 639 C CA . ARG A 1 86 ? -12.914 6.652 -1.966 1.00 94.06 86 ARG A CA 1
ATOM 640 C C . ARG A 1 86 ? -13.459 6.349 -0.577 1.00 94.06 86 ARG A C 1
ATOM 642 O O . ARG A 1 86 ? -14.566 6.780 -0.267 1.00 94.06 86 ARG A O 1
ATOM 649 N N . ALA A 1 87 ? -12.683 5.696 0.284 1.00 93.44 87 ALA A N 1
ATOM 650 C CA . ALA A 1 87 ? -13.087 5.431 1.665 1.00 93.44 87 ALA A CA 1
ATOM 651 C C . ALA A 1 87 ? -13.378 6.721 2.448 1.00 93.44 87 ALA A C 1
ATOM 653 O O . ALA A 1 87 ? -14.347 6.783 3.207 1.00 93.44 87 ALA A O 1
ATOM 654 N N . ASN A 1 88 ? -12.582 7.770 2.220 1.00 90.38 88 ASN A N 1
ATOM 655 C CA . ASN A 1 88 ? -12.811 9.089 2.809 1.00 90.38 88 ASN A CA 1
ATOM 656 C C . ASN A 1 88 ? -14.105 9.730 2.280 1.00 90.38 88 ASN A C 1
ATOM 658 O O . ASN A 1 88 ? -14.865 10.304 3.058 1.00 90.38 88 ASN A O 1
ATOM 662 N N . ALA A 1 89 ? -14.397 9.602 0.980 1.00 94.25 89 ALA A N 1
ATOM 663 C CA . ALA A 1 89 ? -15.653 10.079 0.395 1.00 94.25 89 ALA A CA 1
ATOM 664 C C . ALA A 1 89 ? -16.883 9.340 0.956 1.00 94.25 89 ALA A C 1
ATOM 666 O O . ALA A 1 89 ? -17.931 9.955 1.156 1.00 94.25 89 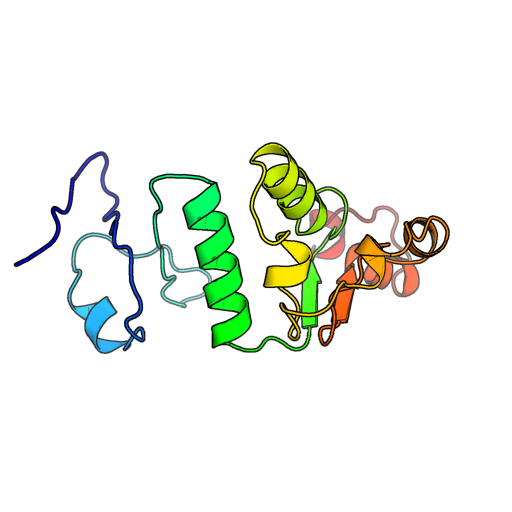ALA A O 1
ATOM 667 N N . LEU A 1 90 ? -16.738 8.047 1.265 1.00 94.31 90 LEU A N 1
ATOM 668 C CA . LEU A 1 90 ? -17.745 7.225 1.947 1.00 94.31 90 LEU A CA 1
ATOM 669 C C . LEU A 1 90 ? -17.825 7.485 3.462 1.00 94.31 90 LEU A C 1
ATOM 671 O O . LEU A 1 90 ? -18.713 6.945 4.115 1.00 94.31 90 LEU A O 1
ATOM 675 N N . LYS A 1 91 ? -16.936 8.322 4.019 1.00 92.94 91 LYS A N 1
ATOM 676 C CA . LYS A 1 91 ? -16.844 8.633 5.457 1.00 92.94 91 LYS A CA 1
ATOM 677 C C . LYS A 1 91 ? -16.672 7.381 6.325 1.00 92.94 91 LYS A C 1
ATOM 679 O O . LYS A 1 91 ? -17.280 7.258 7.387 1.00 92.94 91 LYS A O 1
ATOM 684 N N . MET A 1 92 ? -15.861 6.437 5.851 1.00 91.25 92 MET A N 1
ATOM 685 C CA . MET A 1 92 ? -15.570 5.211 6.588 1.00 91.25 92 MET A CA 1
ATOM 686 C C . MET A 1 92 ? -14.765 5.507 7.854 1.00 91.25 92 MET A C 1
ATOM 688 O O . MET A 1 92 ? -13.691 6.100 7.784 1.00 91.25 92 MET A O 1
ATOM 692 N N . GLU A 1 93 ? -15.248 4.998 8.986 1.00 86.81 93 GLU A N 1
ATOM 693 C CA . GLU A 1 93 ? -14.546 5.045 10.267 1.00 86.81 93 GLU A CA 1
ATOM 694 C C . GLU A 1 93 ? -14.245 3.624 10.784 1.00 86.81 93 GLU A C 1
ATOM 696 O O . GLU A 1 93 ? -15.114 2.738 10.707 1.00 86.81 93 GLU A O 1
ATOM 701 N N . PRO A 1 94 ? -13.029 3.368 11.311 1.00 87.56 94 PRO A N 1
ATOM 702 C CA . PRO A 1 94 ? -11.833 4.227 11.235 1.00 87.56 94 PRO A CA 1
ATOM 703 C C . PRO A 1 94 ? -11.315 4.393 9.783 1.00 87.56 94 PRO A C 1
ATOM 705 O O . PRO A 1 94 ? -11.719 3.614 8.918 1.00 87.56 94 PRO A O 1
ATOM 708 N N . PRO A 1 95 ? -10.402 5.338 9.481 1.00 89.31 95 PRO A N 1
ATOM 709 C CA . PRO A 1 95 ? -9.887 5.545 8.123 1.00 89.31 95 PRO A CA 1
ATOM 710 C C . PRO A 1 95 ? -9.295 4.272 7.499 1.00 89.31 95 PRO A C 1
ATOM 712 O O . PRO A 1 95 ? -8.618 3.492 8.175 1.00 89.31 95 PRO A O 1
ATOM 715 N N . LEU A 1 96 ? -9.495 4.064 6.190 1.00 90.50 96 LEU A N 1
ATOM 716 C CA . LEU A 1 96 ? -9.054 2.841 5.494 1.00 90.50 96 LEU A CA 1
ATOM 717 C C . LEU A 1 96 ? -7.548 2.584 5.631 1.00 90.50 96 LEU A C 1
ATOM 719 O O . LEU A 1 96 ? -7.121 1.447 5.810 1.00 90.50 96 LEU A O 1
ATOM 723 N N . LEU A 1 97 ? -6.736 3.639 5.578 1.00 87.94 97 LEU A N 1
ATOM 724 C CA . LEU A 1 97 ? -5.290 3.535 5.753 1.00 87.94 97 LEU A CA 1
ATOM 725 C C . LEU A 1 97 ? -4.924 2.929 7.119 1.00 87.94 97 LEU A C 1
ATOM 727 O O . LEU A 1 97 ? -4.055 2.062 7.207 1.00 87.94 97 LEU A O 1
ATOM 731 N N . ARG A 1 98 ? -5.624 3.350 8.177 1.00 88.38 98 ARG A N 1
ATOM 732 C CA . ARG A 1 98 ? -5.451 2.823 9.532 1.00 88.38 98 ARG A CA 1
ATOM 733 C C . ARG A 1 98 ? -5.911 1.373 9.620 1.00 88.38 98 ARG A C 1
ATOM 735 O O . ARG A 1 98 ? -5.234 0.555 10.235 1.00 88.38 98 ARG A O 1
ATOM 742 N N . GLN A 1 99 ? -7.017 1.049 8.951 1.00 91.00 99 GLN A N 1
ATOM 743 C CA . GLN A 1 99 ? -7.511 -0.322 8.845 1.00 91.00 99 GLN A CA 1
ATOM 744 C C . GLN A 1 99 ? -6.532 -1.249 8.115 1.00 91.00 99 GLN A C 1
ATOM 746 O O . GLN A 1 99 ? -6.423 -2.40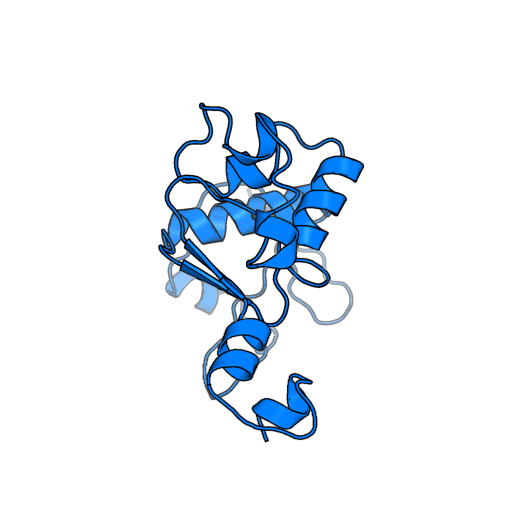3 8.499 1.00 91.00 99 GLN A O 1
ATOM 751 N N . LEU A 1 100 ? -5.811 -0.779 7.093 1.00 90.62 100 LEU A N 1
ATOM 752 C CA . LEU A 1 100 ? -4.828 -1.580 6.346 1.00 90.62 100 LEU A CA 1
ATOM 753 C C . LEU A 1 100 ? -3.505 -1.793 7.105 1.00 90.62 100 LEU A C 1
ATOM 755 O O . LEU A 1 100 ? -2.803 -2.779 6.859 1.00 90.62 100 LEU A O 1
ATOM 759 N N . GLY A 1 101 ? -3.143 -0.879 8.007 1.00 89.12 101 GLY A N 1
ATOM 760 C CA . GLY A 1 101 ? -1.952 -1.000 8.850 1.00 89.12 101 GLY A CA 1
ATOM 761 C C . GLY A 1 101 ? -2.086 -2.091 9.917 1.00 89.12 101 GLY A C 1
ATOM 762 O O . GLY A 1 101 ? -3.183 -2.514 10.261 1.00 89.12 101 GLY A O 1
ATOM 763 N N . ARG A 1 102 ? -0.962 -2.532 10.493 1.00 89.81 102 ARG A N 1
ATOM 764 C CA . ARG A 1 102 ? -0.944 -3.529 11.587 1.00 89.81 102 ARG A CA 1
ATOM 765 C C . ARG A 1 102 ? -1.421 -2.976 12.935 1.00 89.81 102 ARG A C 1
ATOM 767 O O . ARG A 1 102 ? -1.722 -3.744 13.843 1.00 89.81 102 ARG A O 1
ATOM 774 N N . THR A 1 103 ? -1.510 -1.654 13.055 1.00 86.12 103 THR A N 1
ATOM 775 C CA . THR A 1 103 ? -1.835 -0.967 14.306 1.00 86.12 103 THR A CA 1
ATOM 776 C C . THR A 1 103 ? -3.056 -0.063 14.112 1.00 86.12 103 THR A C 1
ATOM 778 O O . THR A 1 103 ? -2.899 1.144 13.934 1.00 86.12 103 THR A O 1
ATOM 781 N N . PRO A 1 104 ? -4.283 -0.617 14.140 1.00 77.69 104 PRO A N 1
ATOM 782 C CA . PRO A 1 104 ? -5.494 0.139 13.827 1.00 77.69 104 PRO A CA 1
ATOM 783 C C . PRO A 1 104 ? -5.941 1.097 14.944 1.00 77.69 104 PRO A C 1
ATOM 785 O O . PRO A 1 104 ? -6.815 1.931 14.730 1.00 77.69 104 PRO A O 1
ATOM 788 N N . THR A 1 105 ? -5.372 0.976 16.144 1.00 78.69 105 THR A N 1
ATOM 789 C CA . THR A 1 105 ? -5.707 1.798 17.318 1.00 78.69 105 THR A CA 1
ATOM 790 C C . THR A 1 105 ? -4.894 3.084 17.417 1.00 78.69 105 THR A C 1
ATOM 792 O O . THR A 1 105 ? -5.287 3.995 18.139 1.00 78.69 105 THR A O 1
ATOM 795 N N . HIS A 1 106 ? -3.766 3.172 16.711 1.00 75.69 106 HIS A N 1
ATOM 796 C CA . HIS A 1 106 ? -2.877 4.326 16.768 1.00 75.69 106 HIS A CA 1
ATOM 797 C C . HIS A 1 106 ? -2.935 5.103 15.459 1.00 75.69 106 HIS A C 1
ATOM 799 O O . HIS A 1 106 ? -2.945 4.519 14.376 1.00 75.69 106 HIS A O 1
ATOM 805 N N . GLU A 1 107 ? -2.930 6.430 15.565 1.00 73.88 107 GLU A N 1
ATOM 806 C CA . GLU A 1 107 ? -2.887 7.290 14.387 1.00 73.88 107 GLU A CA 1
ATOM 807 C C . GLU A 1 107 ? -1.603 7.062 13.587 1.00 73.88 107 GLU A C 1
ATOM 809 O O . GLU A 1 107 ? -0.498 7.047 14.147 1.00 73.88 107 GLU A O 1
ATOM 814 N N . GLY A 1 108 ? -1.760 6.880 12.277 1.00 68.75 108 GLY A N 1
ATOM 815 C CA . GLY A 1 108 ? -0.651 6.684 11.350 1.00 68.75 108 GLY A CA 1
ATOM 816 C C . GLY A 1 108 ? 0.090 7.987 11.048 1.00 68.75 108 GLY A C 1
ATOM 817 O O . GLY A 1 108 ? -0.426 9.085 11.243 1.00 68.75 108 GLY A O 1
ATOM 818 N N . GLN A 1 109 ? 1.307 7.879 10.511 1.00 67.81 109 GLN A N 1
ATOM 819 C CA . GLN A 1 109 ? 2.127 9.046 10.159 1.00 67.81 109 GLN A CA 1
ATOM 820 C C . GLN A 1 109 ? 1.424 9.986 9.163 1.00 67.81 109 GLN A C 1
ATOM 822 O O . GLN A 1 109 ? 1.463 11.198 9.353 1.00 67.81 109 GLN A O 1
ATOM 827 N N . ASN A 1 110 ? 0.700 9.429 8.184 1.00 66.19 110 ASN A N 1
ATOM 828 C CA . ASN A 1 110 ? -0.083 10.208 7.214 1.00 66.19 110 ASN A CA 1
ATOM 829 C C . ASN A 1 110 ? -1.245 10.992 7.845 1.00 66.19 110 ASN A C 1
ATOM 831 O O . ASN A 1 110 ? -1.709 11.965 7.261 1.00 66.19 110 ASN A O 1
ATOM 835 N N . GLU A 1 111 ? -1.767 10.540 8.987 1.00 66.06 111 GLU A N 1
ATOM 836 C CA . GLU A 1 111 ? -2.883 11.205 9.674 1.00 66.06 111 GLU A CA 1
ATOM 837 C C . GLU A 1 111 ? -2.378 12.362 10.539 1.00 66.06 111 GLU A C 1
ATOM 839 O O . GLU A 1 111 ? -3.073 13.360 10.706 1.00 66.06 111 GLU A O 1
ATOM 844 N N . ARG A 1 112 ? -1.141 12.252 11.038 1.00 62.38 112 ARG A N 1
ATOM 845 C CA . ARG A 1 112 ? -0.484 13.285 11.848 1.00 62.38 112 ARG A CA 1
ATOM 846 C C . ARG A 1 112 ? 0.121 14.409 11.014 1.00 62.38 112 ARG A C 1
ATOM 848 O O . ARG A 1 112 ? 0.179 15.541 11.480 1.00 62.38 112 ARG A O 1
ATOM 855 N N . SER A 1 113 ? 0.610 14.106 9.813 1.00 60.03 113 SER A N 1
ATOM 856 C CA . SER A 1 113 ? 1.195 15.098 8.912 1.00 60.03 113 SER A CA 1
ATOM 857 C C . SER A 1 113 ? 1.090 14.637 7.462 1.00 60.03 113 SER A C 1
ATOM 859 O O . SER A 1 113 ? 1.410 13.491 7.144 1.00 60.03 113 SER A O 1
ATOM 861 N N . ARG A 1 114 ? 0.671 15.538 6.567 1.00 61.34 114 ARG A N 1
ATOM 862 C CA . ARG A 1 114 ? 0.768 15.301 5.122 1.00 61.34 114 ARG A CA 1
ATOM 863 C C . ARG A 1 114 ? 2.226 15.451 4.708 1.00 61.34 114 ARG A C 1
ATOM 865 O O . ARG A 1 114 ? 2.769 16.554 4.747 1.00 61.34 114 ARG A O 1
ATOM 872 N N . ASP A 1 115 ? 2.854 14.345 4.326 1.00 63.53 115 ASP A N 1
ATOM 873 C CA . ASP A 1 115 ? 4.235 14.353 3.853 1.00 63.53 115 ASP A CA 1
ATOM 874 C C . ASP A 1 115 ? 4.318 14.780 2.379 1.00 63.53 115 ASP A C 1
ATOM 876 O O . ASP A 1 115 ? 4.423 13.966 1.460 1.00 63.53 115 ASP A O 1
ATOM 880 N N . THR A 1 116 ? 4.310 16.095 2.161 1.00 55.50 116 THR A N 1
ATOM 881 C CA . THR A 1 116 ? 4.461 16.707 0.835 1.00 55.50 116 THR A CA 1
ATOM 882 C C . THR A 1 116 ? 5.795 16.334 0.161 1.00 55.50 116 THR A C 1
ATOM 884 O O . THR A 1 116 ? 5.887 16.318 -1.067 1.00 55.50 116 THR A O 1
ATOM 887 N N . TRP A 1 117 ? 6.847 16.015 0.931 1.00 55.50 117 TRP A N 1
ATOM 888 C CA . TRP A 1 117 ? 8.153 15.625 0.384 1.00 55.50 117 TRP A CA 1
ATOM 889 C C . TRP A 1 117 ? 8.149 14.164 -0.084 1.00 55.50 117 TRP A C 1
ATOM 891 O O . TRP A 1 117 ? 8.547 13.873 -1.220 1.00 55.50 117 TRP A O 1
ATOM 901 N N . GLY A 1 118 ? 7.615 13.254 0.734 1.00 57.28 118 GLY A N 1
ATOM 902 C CA . GLY A 1 118 ? 7.437 11.837 0.408 1.00 57.28 118 GLY A CA 1
ATOM 903 C C . GLY A 1 118 ? 6.543 11.587 -0.809 1.00 57.28 118 GLY A C 1
ATOM 904 O O . GLY A 1 118 ? 6.761 10.617 -1.538 1.00 57.28 118 GLY A O 1
ATOM 905 N N . GLU A 1 119 ? 5.603 12.489 -1.108 1.00 57.94 119 GLU A N 1
ATOM 906 C CA . GLU A 1 119 ? 4.788 12.453 -2.332 1.00 57.94 119 GLU A CA 1
ATOM 907 C C . GLU A 1 119 ? 5.625 12.575 -3.619 1.00 57.94 119 GLU A C 1
ATOM 909 O O . GLU A 1 119 ? 5.307 11.955 -4.646 1.00 57.94 119 GLU A O 1
ATOM 914 N N . SER A 1 120 ? 6.692 13.376 -3.581 1.00 55.78 120 SER A N 1
ATOM 915 C CA . SER A 1 120 ? 7.552 13.646 -4.737 1.00 55.78 120 SER A CA 1
ATOM 916 C C . SER A 1 120 ? 8.587 12.540 -4.962 1.00 55.78 120 SER A C 1
ATOM 918 O O . SER A 1 120 ? 8.776 12.100 -6.098 1.00 55.78 120 SER A O 1
ATOM 920 N N . VAL A 1 121 ? 9.173 11.994 -3.890 1.00 54.59 121 VAL A N 1
ATOM 921 C CA . VAL A 1 121 ? 10.293 11.033 -3.956 1.00 54.59 121 VAL A CA 1
ATOM 922 C C . VAL A 1 121 ? 9.836 9.569 -3.862 1.00 54.59 121 VAL A C 1
ATOM 924 O O . VAL A 1 121 ? 10.426 8.705 -4.512 1.00 54.59 121 VAL A O 1
ATOM 927 N N . ALA A 1 122 ? 8.715 9.281 -3.194 1.00 62.81 122 ALA A N 1
ATOM 928 C CA . ALA A 1 122 ? 8.181 7.930 -2.998 1.00 62.81 122 ALA A CA 1
ATOM 929 C C . ALA A 1 122 ? 6.656 7.859 -3.246 1.00 62.81 122 ALA A C 1
ATOM 931 O O . ALA A 1 122 ? 6.108 8.553 -4.101 1.00 62.81 122 ALA A O 1
ATOM 932 N N . THR A 1 123 ? 5.940 6.972 -2.555 1.00 66.12 123 THR A N 1
ATOM 933 C CA . THR A 1 123 ? 4.477 6.851 -2.662 1.00 66.12 123 THR A CA 1
ATOM 934 C C . THR A 1 123 ? 3.724 8.002 -1.994 1.00 66.12 123 THR A C 1
ATOM 936 O O . THR A 1 123 ? 2.583 8.249 -2.377 1.00 66.12 123 THR A O 1
ATOM 939 N N . GLY A 1 124 ? 4.330 8.683 -1.011 1.00 75.50 124 GLY A N 1
ATOM 940 C CA . GLY A 1 124 ? 3.665 9.665 -0.138 1.00 75.50 124 GLY A CA 1
ATOM 941 C C . GLY A 1 124 ? 2.598 9.061 0.782 1.00 75.50 124 GLY A C 1
ATOM 942 O O . GLY A 1 124 ? 1.866 9.786 1.443 1.00 75.50 124 GLY A O 1
ATOM 943 N N . ILE A 1 125 ? 2.481 7.730 0.800 1.00 82.94 125 ILE A N 1
ATOM 944 C CA . ILE A 1 125 ? 1.507 6.989 1.597 1.00 82.94 125 ILE A CA 1
ATOM 945 C C . ILE A 1 125 ? 2.295 6.052 2.512 1.00 82.94 125 ILE A C 1
ATOM 947 O O . ILE A 1 125 ? 2.986 5.155 2.032 1.00 82.94 125 ILE A O 1
ATOM 951 N N . HIS A 1 126 ? 2.167 6.233 3.824 1.00 84.50 126 HIS A N 1
ATOM 952 C CA . HIS A 1 126 ? 2.699 5.329 4.840 1.00 84.50 126 HIS A CA 1
ATOM 953 C C . HIS A 1 126 ? 1.616 4.426 5.447 1.00 84.50 126 HIS A C 1
ATOM 955 O O . HIS A 1 126 ? 0.599 4.909 5.944 1.00 84.50 126 HIS A O 1
ATOM 961 N N . LEU A 1 127 ? 1.862 3.111 5.443 1.00 87.50 127 LEU A N 1
ATOM 962 C CA . LEU A 1 127 ? 1.093 2.122 6.201 1.00 87.50 127 LEU A CA 1
ATOM 963 C C . LEU A 1 127 ? 1.907 1.661 7.408 1.00 87.50 127 LEU A C 1
ATOM 965 O O . LEU A 1 127 ? 3.022 1.165 7.267 1.00 87.50 127 LEU A O 1
ATOM 969 N N . THR A 1 128 ? 1.347 1.791 8.607 1.00 88.50 128 THR A N 1
ATOM 970 C CA . THR A 1 128 ? 2.039 1.365 9.828 1.00 88.50 128 THR A CA 1
ATOM 971 C C . THR A 1 128 ? 2.263 -0.148 9.811 1.00 88.50 128 THR A C 1
ATOM 973 O O . THR A 1 128 ? 1.308 -0.924 9.755 1.00 88.50 128 THR A O 1
ATOM 976 N N . GLY A 1 129 ? 3.528 -0.568 9.876 1.00 88.69 129 GLY A N 1
ATOM 977 C CA . GLY A 1 129 ? 3.913 -1.980 9.923 1.00 88.69 129 GLY A CA 1
ATOM 978 C C . GLY A 1 129 ? 3.867 -2.722 8.583 1.00 88.69 129 GLY A C 1
ATOM 979 O O . GLY A 1 129 ? 3.998 -3.942 8.600 1.00 88.69 129 GLY A O 1
ATOM 980 N N . ARG A 1 130 ? 3.681 -2.028 7.448 1.00 91.25 130 ARG A N 1
ATOM 981 C CA . ARG A 1 130 ? 3.729 -2.619 6.097 1.00 91.25 130 ARG A CA 1
ATOM 982 C C . ARG A 1 130 ? 4.504 -1.715 5.138 1.00 91.25 130 ARG A C 1
ATOM 984 O O . ARG A 1 130 ? 4.454 -0.493 5.257 1.00 91.25 130 ARG A O 1
ATOM 991 N N . VAL A 1 131 ? 5.192 -2.300 4.161 1.00 91.12 131 VAL A N 1
ATOM 992 C CA . VAL A 1 131 ? 5.939 -1.548 3.140 1.00 91.12 131 VAL A CA 1
ATOM 993 C C . VAL A 1 131 ? 5.085 -1.375 1.884 1.00 91.12 131 VAL A C 1
ATOM 995 O O . VAL A 1 131 ? 4.503 -2.330 1.376 1.00 91.12 131 VAL A O 1
ATOM 998 N N . LEU A 1 132 ? 5.026 -0.150 1.361 1.00 90.44 132 LEU A N 1
ATOM 999 C CA . LEU A 1 132 ? 4.401 0.154 0.074 1.00 90.44 132 LEU A CA 1
ATOM 1000 C C . LEU A 1 132 ? 5.466 0.303 -1.013 1.00 90.44 132 LEU A C 1
ATOM 1002 O O . LEU A 1 132 ? 6.341 1.160 -0.896 1.00 90.44 132 LEU A O 1
ATOM 1006 N N . LEU A 1 133 ? 5.362 -0.483 -2.087 1.00 90.38 133 LEU A N 1
ATOM 1007 C CA . LEU A 1 133 ? 6.298 -0.442 -3.212 1.00 90.38 133 LEU A CA 1
ATOM 1008 C C . LEU A 1 133 ? 5.606 0.005 -4.505 1.00 90.38 133 LEU A C 1
ATOM 1010 O O . LEU A 1 133 ? 4.725 -0.678 -5.030 1.00 90.38 133 LEU A O 1
ATOM 1014 N N . ASN A 1 134 ? 6.018 1.161 -5.030 1.00 91.06 134 ASN A N 1
ATOM 1015 C CA . ASN A 1 134 ? 5.521 1.685 -6.300 1.00 91.06 134 ASN A CA 1
ATOM 1016 C C . ASN A 1 134 ? 6.393 1.186 -7.456 1.00 91.06 134 ASN A C 1
ATOM 1018 O O . ASN A 1 134 ? 7.532 1.630 -7.614 1.00 91.06 134 ASN A O 1
ATOM 1022 N N . LEU A 1 135 ? 5.844 0.280 -8.261 1.00 92.12 135 LEU A N 1
ATOM 1023 C CA . LEU A 1 135 ? 6.626 -0.468 -9.236 1.00 92.12 135 LEU A CA 1
ATOM 1024 C C . LEU A 1 135 ? 7.065 0.382 -10.432 1.00 92.12 135 LEU A C 1
ATOM 1026 O O . LEU A 1 135 ? 8.187 0.198 -10.894 1.00 92.12 135 LEU A O 1
ATOM 1030 N N . TRP A 1 136 ? 6.266 1.351 -10.903 1.00 90.69 136 TRP A N 1
ATOM 1031 C CA . TRP A 1 136 ? 6.709 2.206 -12.016 1.00 90.69 136 TRP A CA 1
ATOM 1032 C C . TRP A 1 136 ? 7.928 3.053 -11.625 1.00 90.69 136 TRP A C 1
ATOM 1034 O O . TRP A 1 136 ? 8.791 3.319 -12.462 1.00 90.69 136 TRP A O 1
ATOM 1044 N N . ARG A 1 137 ? 8.044 3.443 -10.344 1.00 89.44 137 ARG A N 1
ATOM 1045 C CA . ARG A 1 137 ? 9.231 4.144 -9.827 1.00 89.44 137 ARG A CA 1
ATOM 1046 C C . ARG A 1 137 ? 10.453 3.232 -9.785 1.00 89.44 137 ARG A C 1
ATOM 1048 O O . ARG A 1 137 ? 11.518 3.678 -10.201 1.00 89.44 137 ARG A O 1
ATOM 1055 N N . CYS A 1 138 ? 10.289 1.981 -9.349 1.00 91.25 138 CYS A N 1
ATOM 1056 C CA . CYS A 1 138 ? 11.352 0.971 -9.389 1.00 91.25 138 CYS A CA 1
ATOM 1057 C C . CYS A 1 138 ? 11.819 0.713 -10.830 1.00 91.25 138 CYS A C 1
ATOM 1059 O O . CYS A 1 138 ? 13.009 0.789 -11.124 1.00 91.25 138 CYS A O 1
ATOM 1061 N N . ALA A 1 139 ? 10.876 0.521 -11.756 1.00 92.06 139 ALA A N 1
ATOM 1062 C CA . ALA A 1 139 ? 11.177 0.351 -13.174 1.00 92.06 139 ALA A CA 1
ATOM 1063 C C . ALA A 1 139 ? 11.922 1.568 -13.742 1.00 92.06 139 ALA A C 1
ATOM 1065 O O . ALA A 1 139 ? 12.890 1.408 -14.476 1.00 92.06 139 ALA A O 1
ATOM 1066 N N . LYS A 1 140 ? 11.526 2.788 -13.360 1.00 91.31 140 LYS A N 1
ATOM 1067 C CA . LYS A 1 140 ? 12.193 4.027 -13.784 1.00 91.31 140 LYS A CA 1
ATOM 1068 C C . LYS A 1 140 ? 13.604 4.197 -13.220 1.00 91.31 140 LYS A C 1
ATOM 1070 O O . LYS A 1 140 ? 14.428 4.836 -13.871 1.00 91.31 140 LYS A O 1
ATOM 1075 N N . SER A 1 141 ? 13.884 3.693 -12.019 1.00 91.88 141 SER A N 1
ATOM 1076 C CA . SER A 1 141 ? 15.232 3.766 -11.443 1.00 91.88 141 SER A CA 1
ATOM 1077 C C . SER A 1 141 ? 16.191 2.735 -12.031 1.00 91.88 141 SER A C 1
ATOM 1079 O O . SER A 1 141 ? 17.387 3.001 -12.098 1.00 91.88 141 SER A O 1
ATOM 1081 N N . GLU A 1 142 ? 15.682 1.574 -12.443 1.00 94.50 142 GLU A N 1
ATOM 1082 C CA . GLU A 1 142 ? 16.512 0.448 -12.883 1.00 94.50 142 GLU A CA 1
ATOM 1083 C C . GLU A 1 142 ? 16.646 0.356 -14.405 1.00 94.50 142 GLU A C 1
ATOM 1085 O O . GLU A 1 142 ? 17.718 0.042 -14.922 1.00 94.50 142 GLU A O 1
ATOM 1090 N N . LEU A 1 143 ? 15.574 0.651 -15.138 1.00 92.94 143 LEU A N 1
ATOM 1091 C CA . LEU A 1 143 ? 15.506 0.482 -16.585 1.00 92.94 143 LEU A CA 1
ATOM 1092 C C . LEU A 1 143 ? 15.639 1.836 -17.281 1.00 92.94 143 LEU A C 1
ATOM 1094 O O . LEU A 1 143 ? 15.154 2.850 -16.791 1.00 92.94 143 LEU A O 1
ATOM 1098 N N . LYS A 1 144 ? 16.275 1.855 -18.458 1.00 94.00 144 LYS A N 1
ATOM 1099 C CA . LYS A 1 144 ? 16.347 3.034 -19.337 1.00 94.00 144 LYS A CA 1
ATOM 1100 C C . LYS A 1 144 ? 15.465 2.809 -20.559 1.00 94.00 144 LYS A C 1
ATOM 1102 O O . LYS A 1 144 ? 15.947 2.392 -21.607 1.00 94.00 144 LYS A O 1
ATOM 1107 N N . LEU A 1 145 ? 14.169 3.061 -20.398 1.00 93.12 145 LEU A N 1
ATOM 1108 C CA . LEU A 1 145 ? 13.159 2.854 -21.438 1.00 93.12 145 LEU A CA 1
ATOM 1109 C C . LEU A 1 145 ? 12.671 4.180 -22.029 1.00 93.12 145 LEU A C 1
ATOM 1111 O O . LEU A 1 145 ? 12.728 5.227 -21.383 1.00 9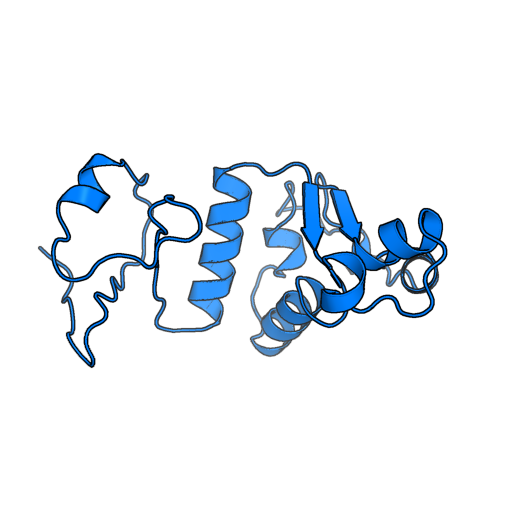3.12 145 LEU A O 1
ATOM 1115 N N . CYS A 1 146 ? 12.142 4.119 -23.254 1.00 92.25 146 CYS A N 1
ATOM 1116 C CA . CYS A 1 146 ? 11.503 5.261 -23.915 1.00 92.25 146 CYS A CA 1
ATOM 1117 C C . CYS A 1 146 ? 10.128 5.602 -23.312 1.00 92.25 146 CYS A C 1
ATOM 1119 O O . CYS A 1 146 ? 9.690 6.746 -23.396 1.00 92.25 146 CYS A O 1
ATOM 1121 N N . SER A 1 147 ? 9.454 4.622 -22.703 1.00 93.12 147 SER A N 1
ATOM 1122 C CA . SER A 1 147 ? 8.160 4.771 -22.033 1.00 93.12 147 SER A CA 1
ATOM 1123 C C . SER A 1 147 ? 8.096 3.878 -20.789 1.00 93.1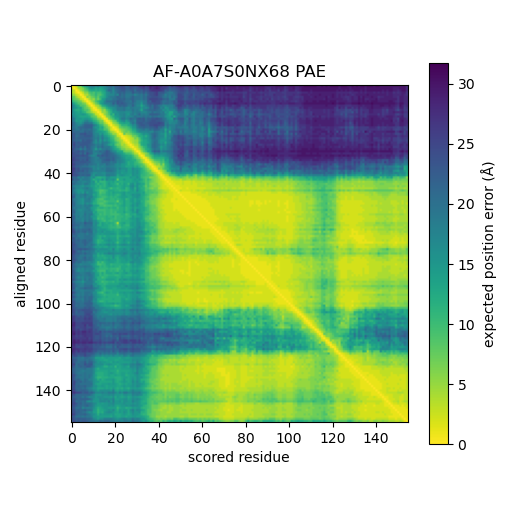2 147 SER A C 1
ATOM 1125 O O . SER A 1 147 ? 8.644 2.777 -20.783 1.00 93.12 147 SER A O 1
ATOM 1127 N N . TYR A 1 148 ? 7.404 4.340 -19.746 1.00 92.88 148 TYR A N 1
ATOM 1128 C CA . TYR A 1 148 ? 7.161 3.594 -18.503 1.00 92.88 148 TYR A CA 1
ATOM 1129 C C . TYR A 1 148 ? 5.661 3.372 -18.294 1.00 92.88 148 TYR A C 1
ATOM 1131 O O . TYR A 1 148 ? 5.135 3.607 -17.209 1.00 92.88 148 TYR A O 1
ATOM 1139 N N . THR A 1 149 ? 4.946 2.986 -19.349 1.00 93.00 149 THR A N 1
ATOM 1140 C CA . THR A 1 149 ? 3.601 2.412 -19.211 1.00 93.00 149 THR A CA 1
ATOM 1141 C C . THR A 1 149 ? 3.714 0.939 -18.823 1.00 93.00 149 THR A C 1
ATOM 1143 O O . THR A 1 149 ? 4.731 0.306 -19.113 1.00 93.00 149 THR A O 1
ATOM 1146 N N . LEU A 1 150 ? 2.699 0.391 -18.148 1.00 93.25 150 LEU A N 1
ATOM 1147 C CA . LEU A 1 150 ? 2.735 -0.993 -17.657 1.00 93.25 150 LEU A CA 1
ATOM 1148 C C . LEU A 1 150 ? 2.959 -1.975 -18.812 1.00 93.25 150 LEU A C 1
ATOM 1150 O O . LEU A 1 150 ? 3.779 -2.879 -18.712 1.00 93.25 150 LEU A O 1
ATOM 1154 N N . GLU A 1 151 ? 2.268 -1.745 -19.924 1.00 94.25 151 GLU A N 1
ATOM 1155 C CA . GLU A 1 151 ? 2.314 -2.568 -21.128 1.00 94.25 151 GLU A CA 1
ATOM 1156 C C . GLU A 1 151 ? 3.706 -2.553 -21.761 1.00 94.25 151 GLU A C 1
ATOM 1158 O O . GLU A 1 151 ? 4.166 -3.581 -22.235 1.00 94.25 151 GLU A O 1
ATOM 1163 N N . ASN A 1 152 ? 4.399 -1.408 -21.735 1.00 94.25 152 ASN A N 1
ATOM 1164 C CA . ASN A 1 152 ? 5.734 -1.281 -22.317 1.00 94.25 152 ASN A CA 1
ATOM 1165 C C . ASN A 1 152 ? 6.831 -1.889 -21.432 1.00 94.25 152 ASN A C 1
ATOM 1167 O O . ASN A 1 152 ? 7.875 -2.268 -21.943 1.00 94.25 152 ASN A O 1
ATOM 1171 N N . VAL A 1 153 ? 6.627 -1.943 -20.112 1.00 93.81 153 VAL A N 1
ATOM 1172 C CA . VAL A 1 153 ? 7.582 -2.575 -19.183 1.00 93.81 153 VAL A CA 1
ATOM 1173 C C . VAL A 1 153 ? 7.367 -4.087 -19.087 1.00 93.81 153 VAL A C 1
ATOM 1175 O O . VAL A 1 153 ? 8.316 -4.813 -18.812 1.00 93.81 153 VAL A O 1
ATOM 1178 N N . ALA A 1 154 ? 6.137 -4.560 -19.293 1.00 91.50 154 ALA A N 1
ATOM 1179 C CA . ALA A 1 154 ? 5.804 -5.983 -19.264 1.00 91.50 154 ALA A CA 1
ATOM 1180 C C . ALA A 1 154 ? 6.071 -6.719 -20.591 1.00 91.50 154 ALA A C 1
ATOM 1182 O O . ALA A 1 154 ? 6.134 -7.949 -20.576 1.00 91.50 154 ALA A O 1
ATOM 1183 N N . ALA A 1 155 ? 6.158 -5.984 -21.706 1.00 88.31 155 ALA A N 1
ATOM 1184 C CA . ALA A 1 155 ? 6.464 -6.511 -23.038 1.00 88.31 155 ALA A CA 1
ATOM 1185 C C . ALA A 1 155 ? 7.938 -6.916 -23.174 1.00 88.31 155 ALA A C 1
ATOM 1187 O O . ALA A 1 155 ? 8.178 -7.971 -23.804 1.00 88.31 155 ALA A O 1
#

Secondary structure (DSSP, 8-state):
--------TT-------S-----HHHHTT--SSPPPEETTEEPP----SSHHHHHHHHHHHHHHHT-SEEEETTTTTSSHHHHHHHHHHTT-SS-HHHHHSS-TTS--HHHH---HHHHHHS-S--BTTBEEEEHHHHHHHH---S---HHHHH-